Protein AF-A0A948F748-F1 (afdb_monomer_lite)

Foldseek 3Di:
DPPVVVVVCVLPPPDFQDQPPCLVVLVVVLVVLQVVLVVLVVCLVVCVVPPLSCVLRVPSSVVSNVLSVLSVVLSVVVVVVPRDPVSSVSVVVSVVVVVVSVVSVVCCVPPVRVVSVVVVVVVVVVVVVVVVVVVVVVVVD

Structure (mmCIF, N/CA/C/O backbone):
data_AF-A0A948F748-F1
#
_entry.id   AF-A0A948F748-F1
#
loop_
_atom_site.group_PDB
_atom_site.id
_atom_sit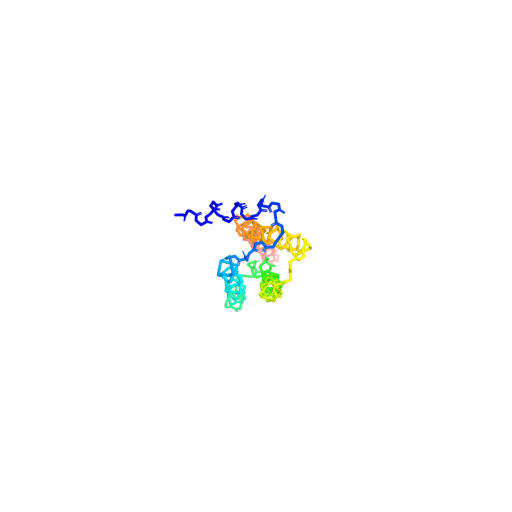e.type_symbol
_atom_site.label_atom_id
_atom_site.label_alt_id
_atom_site.label_comp_id
_atom_site.label_asym_id
_atom_site.label_entity_id
_atom_site.label_seq_id
_atom_site.pdbx_PDB_ins_code
_atom_site.Cartn_x
_atom_site.Cartn_y
_atom_site.Cartn_z
_atom_site.occupancy
_atom_site.B_iso_or_equiv
_atom_site.auth_seq_id
_atom_site.auth_comp_id
_atom_site.auth_asym_id
_atom_site.auth_atom_id
_atom_site.pdbx_PDB_model_num
ATOM 1 N N . MET A 1 1 ? 2.957 19.055 -23.727 1.00 53.97 1 MET A N 1
ATOM 2 C CA . MET A 1 1 ? 2.965 17.586 -23.902 1.00 53.97 1 MET A CA 1
ATOM 3 C C . MET A 1 1 ? 2.390 16.970 -22.637 1.00 53.97 1 MET A C 1
ATOM 5 O O . MET A 1 1 ? 3.011 17.095 -21.588 1.00 53.97 1 MET A O 1
ATOM 9 N N . ASP A 1 2 ? 1.195 16.387 -22.708 1.00 76.38 2 ASP A N 1
ATOM 10 C CA . ASP A 1 2 ? 0.532 15.778 -21.549 1.00 76.38 2 ASP A CA 1
ATOM 11 C C . ASP A 1 2 ? 1.238 14.490 -21.125 1.00 76.38 2 ASP A C 1
ATOM 13 O O . ASP A 1 2 ? 1.132 13.465 -21.796 1.00 76.38 2 ASP A O 1
ATOM 17 N N . ILE A 1 3 ? 1.918 14.526 -19.977 1.00 69.88 3 ILE A N 1
ATOM 18 C CA . ILE A 1 3 ? 2.645 13.385 -19.391 1.00 69.88 3 ILE A CA 1
ATOM 19 C C . ILE A 1 3 ? 1.744 12.140 -19.287 1.00 69.88 3 ILE A C 1
ATOM 21 O O . ILE A 1 3 ? 2.202 11.022 -19.524 1.00 69.88 3 ILE A O 1
ATOM 25 N N . LEU A 1 4 ? 0.454 12.338 -18.986 1.00 69.75 4 LEU A N 1
ATOM 26 C CA . LEU A 1 4 ? -0.547 11.272 -18.907 1.00 69.75 4 LEU A CA 1
ATOM 27 C C . LEU A 1 4 ? -0.821 10.622 -20.269 1.00 69.75 4 LEU A C 1
ATOM 29 O O . LEU A 1 4 ? -0.797 9.396 -20.367 1.00 69.75 4 LEU A O 1
ATOM 33 N N . ASN A 1 5 ? -1.023 11.417 -21.324 1.00 73.81 5 ASN A N 1
ATOM 34 C CA . ASN A 1 5 ? -1.268 10.889 -22.668 1.00 73.81 5 ASN A CA 1
ATOM 35 C C . ASN A 1 5 ? -0.040 10.148 -23.199 1.00 73.81 5 ASN A C 1
ATOM 37 O O . ASN A 1 5 ? -0.175 9.054 -23.743 1.00 73.81 5 ASN A O 1
ATOM 41 N N . THR A 1 6 ? 1.165 10.678 -22.980 1.00 70.00 6 THR A N 1
ATOM 42 C CA . THR A 1 6 ? 2.396 9.999 -23.404 1.00 70.00 6 THR A CA 1
ATOM 43 C C . THR A 1 6 ? 2.576 8.668 -22.665 1.00 70.00 6 THR A C 1
ATOM 45 O O . THR A 1 6 ? 2.914 7.665 -23.289 1.00 70.00 6 THR A O 1
ATOM 48 N N . PHE A 1 7 ? 2.294 8.620 -21.357 1.00 68.62 7 PHE A N 1
ATOM 49 C CA . PHE A 1 7 ? 2.383 7.394 -20.553 1.00 68.62 7 PHE A CA 1
ATOM 50 C C . PHE A 1 7 ? 1.397 6.311 -21.014 1.00 68.62 7 PHE A C 1
ATOM 52 O O . PHE A 1 7 ? 1.772 5.144 -21.152 1.00 68.62 7 PHE A O 1
ATOM 59 N N . VAL A 1 8 ? 0.153 6.696 -21.310 1.00 70.81 8 VAL A N 1
ATOM 60 C CA . VAL A 1 8 ? -0.863 5.788 -21.866 1.00 70.81 8 VAL A CA 1
ATOM 61 C C . VAL A 1 8 ? -0.442 5.291 -23.250 1.00 70.81 8 VAL A C 1
ATOM 63 O O . VAL A 1 8 ? -0.487 4.091 -23.513 1.00 70.81 8 VAL A O 1
ATOM 66 N N . LEU A 1 9 ? 0.055 6.177 -24.115 1.00 71.94 9 LEU A N 1
ATOM 67 C CA . LEU A 1 9 ? 0.563 5.789 -25.431 1.00 71.94 9 LEU A CA 1
ATOM 68 C C . LEU A 1 9 ? 1.747 4.822 -25.332 1.00 71.94 9 LEU A C 1
ATOM 70 O O . LEU A 1 9 ? 1.849 3.922 -26.157 1.00 71.94 9 LEU A O 1
ATOM 74 N N . TYR A 1 10 ? 2.616 4.957 -24.326 1.00 68.62 10 TYR A N 1
ATOM 75 C CA . TYR A 1 10 ? 3.705 4.007 -24.083 1.00 68.62 10 TYR A CA 1
ATOM 76 C C . TYR A 1 10 ? 3.203 2.635 -23.625 1.00 68.62 10 TYR A C 1
ATOM 78 O O . TYR A 1 10 ? 3.694 1.617 -24.116 1.00 68.62 10 TYR A O 1
ATOM 86 N N . LEU A 1 11 ? 2.223 2.606 -22.714 1.00 68.88 11 LEU A N 1
ATOM 87 C CA . LEU A 1 11 ? 1.575 1.378 -22.241 1.00 68.88 11 LEU A CA 1
ATOM 88 C C . LEU A 1 11 ? 0.960 0.590 -23.407 1.00 68.88 11 LEU A C 1
ATOM 90 O O . LEU A 1 11 ? 1.142 -0.617 -23.496 1.00 68.88 11 LEU A O 1
ATOM 94 N N . PHE A 1 12 ? 0.282 1.258 -24.338 1.00 73.62 12 PHE A N 1
ATOM 95 C CA . PHE A 1 12 ? -0.390 0.580 -25.451 1.00 73.62 12 PHE A CA 1
ATOM 96 C C . PHE A 1 12 ? 0.449 0.490 -26.733 1.00 73.62 12 PHE A C 1
ATOM 98 O O . PHE A 1 12 ? -0.048 0.017 -27.753 1.00 73.62 12 PHE A O 1
ATOM 105 N N . ASN A 1 13 ? 1.725 0.899 -26.707 1.00 70.31 13 ASN A N 1
ATOM 106 C CA . ASN A 1 13 ? 2.578 0.810 -27.888 1.00 70.31 13 ASN A CA 1
ATOM 107 C C . ASN A 1 13 ? 3.043 -0.640 -28.125 1.00 70.31 13 ASN A C 1
ATOM 109 O O . ASN A 1 13 ? 3.771 -1.195 -27.290 1.00 70.31 13 ASN A O 1
ATOM 113 N N . PRO A 1 14 ? 2.715 -1.254 -29.276 1.00 63.25 14 PRO A N 1
ATOM 114 C CA . PRO A 1 14 ? 3.125 -2.621 -29.567 1.00 63.25 14 PRO A CA 1
ATOM 115 C C . PRO A 1 14 ? 4.642 -2.756 -29.757 1.00 63.25 14 PRO A C 1
ATOM 117 O O . PRO A 1 14 ? 5.181 -3.813 -29.446 1.00 63.25 14 PRO A O 1
ATOM 120 N N . ILE A 1 15 ? 5.363 -1.701 -30.158 1.00 65.75 15 ILE A N 1
ATOM 121 C CA . ILE A 1 15 ? 6.778 -1.769 -30.569 1.00 65.75 15 ILE A CA 1
ATOM 122 C C . ILE A 1 15 ? 7.694 -2.023 -29.359 1.00 65.75 15 ILE A C 1
ATOM 124 O O . ILE A 1 15 ? 7.864 -1.111 -28.540 1.00 65.75 15 ILE A O 1
ATOM 128 N N . PRO A 1 16 ? 8.296 -3.219 -29.197 1.00 59.25 16 PRO A N 1
ATOM 129 C CA . PRO A 1 16 ? 9.267 -3.476 -28.138 1.00 59.25 16 PRO A CA 1
ATOM 130 C C . PRO A 1 16 ? 10.575 -2.729 -28.445 1.00 59.25 16 PRO A C 1
ATOM 132 O O . PRO A 1 16 ? 11.048 -2.740 -29.572 1.00 59.25 16 PRO A O 1
ATOM 135 N N . GLY A 1 17 ? 11.158 -2.059 -27.447 1.00 56.41 17 GLY A N 1
ATOM 136 C CA . GLY A 1 17 ? 12.484 -1.433 -27.580 1.00 56.41 17 GLY A CA 1
ATOM 137 C C . GLY A 1 17 ? 12.531 0.092 -27.495 1.00 56.41 17 GLY A C 1
ATOM 138 O O . GLY A 1 17 ? 13.625 0.643 -27.466 1.00 56.41 17 GLY A O 1
ATOM 139 N N . ARG A 1 18 ? 11.393 0.796 -27.364 1.00 64.38 18 ARG A N 1
ATOM 140 C CA . ARG A 1 18 ? 11.452 2.232 -27.040 1.00 64.38 18 ARG A CA 1
ATOM 141 C C . ARG A 1 18 ? 12.161 2.461 -25.694 1.00 64.38 18 ARG A C 1
ATOM 143 O O . ARG A 1 18 ? 11.856 1.728 -24.732 1.00 64.38 18 ARG A O 1
ATOM 150 N N . PRO A 1 19 ? 13.050 3.472 -25.610 1.00 65.25 19 PRO A N 1
ATOM 151 C CA . PRO A 1 19 ? 13.671 3.864 -24.353 1.00 65.25 19 PRO A CA 1
ATOM 152 C C . PRO A 1 19 ? 12.574 4.147 -23.324 1.00 65.25 19 PRO A C 1
ATOM 154 O O . PRO A 1 19 ? 11.511 4.686 -23.635 1.00 65.25 19 PRO A O 1
ATOM 157 N N . PHE A 1 20 ? 12.778 3.663 -22.104 1.00 68.75 20 PHE A N 1
ATOM 158 C CA . PHE A 1 20 ? 11.794 3.800 -21.038 1.00 68.75 20 PHE A CA 1
ATOM 159 C C . PHE A 1 20 ? 11.889 5.211 -20.451 1.00 68.75 20 PHE A C 1
ATOM 161 O O . PHE A 1 20 ? 12.569 5.427 -19.469 1.00 68.75 20 PHE A O 1
ATOM 168 N N . GLU A 1 21 ? 11.233 6.206 -21.035 1.00 72.81 21 GLU A N 1
ATOM 169 C CA . GLU A 1 21 ? 11.389 7.608 -20.595 1.00 72.81 21 GLU A CA 1
ATOM 170 C C . GLU A 1 21 ? 10.755 7.913 -19.218 1.00 72.81 21 GLU A C 1
ATOM 172 O O . GLU A 1 21 ? 10.948 8.984 -18.649 1.00 72.81 21 GLU A O 1
ATOM 177 N N . TYR A 1 22 ? 10.040 6.952 -18.623 1.00 75.69 22 TYR A N 1
ATOM 178 C CA . TYR A 1 22 ? 9.277 7.126 -17.380 1.00 75.69 22 TYR A CA 1
ATOM 179 C C . TYR A 1 22 ? 10.026 6.697 -16.112 1.00 75.69 22 TYR A C 1
ATOM 181 O O . TYR A 1 22 ? 9.390 6.491 -15.074 1.00 75.69 22 TYR A O 1
ATOM 189 N N . TYR A 1 23 ? 11.358 6.566 -16.160 1.00 79.94 23 TYR A N 1
ATOM 190 C CA . TYR A 1 23 ? 12.180 6.200 -14.995 1.00 79.94 23 TYR A CA 1
ATOM 191 C C . TYR A 1 23 ? 11.871 7.073 -13.775 1.00 79.94 23 TYR A C 1
ATOM 193 O O . TYR A 1 23 ? 11.644 6.551 -12.684 1.00 79.94 23 TYR A O 1
ATOM 201 N N . TYR A 1 24 ? 11.787 8.392 -13.970 1.00 82.88 24 TYR A N 1
ATOM 202 C CA . TYR A 1 24 ? 11.500 9.340 -12.894 1.00 82.88 24 TYR A CA 1
ATOM 203 C C . TYR A 1 24 ? 10.103 9.148 -12.300 1.00 82.88 24 TYR A C 1
ATOM 205 O O . TYR A 1 24 ? 9.954 9.150 -11.082 1.00 82.88 24 TYR A O 1
ATOM 213 N N . LEU A 1 25 ? 9.086 8.920 -13.138 1.00 84.25 25 LEU A N 1
ATOM 214 C CA . LEU A 1 25 ? 7.709 8.713 -12.684 1.00 84.25 25 LEU A CA 1
ATOM 215 C C . LEU A 1 25 ? 7.606 7.448 -11.827 1.00 84.25 25 LEU A C 1
ATOM 217 O O . LEU A 1 25 ? 7.061 7.486 -10.724 1.00 84.25 25 LEU A O 1
ATOM 221 N N . VAL A 1 26 ? 8.176 6.335 -12.2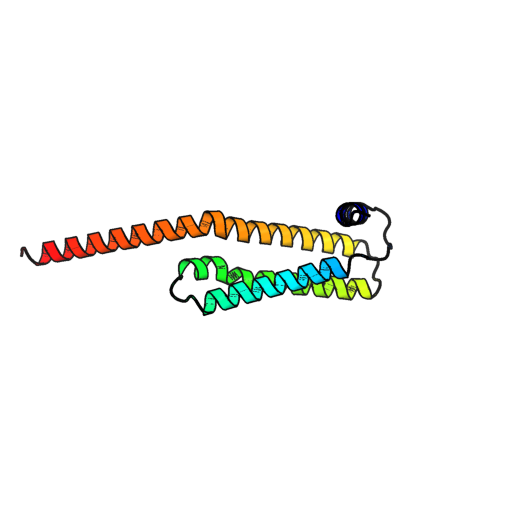92 1.00 85.88 26 VAL A N 1
ATOM 222 C CA . VAL A 1 26 ? 8.180 5.088 -11.516 1.00 85.88 26 VAL A CA 1
ATOM 223 C C . VAL A 1 26 ? 9.043 5.223 -10.257 1.00 85.88 26 VAL A C 1
ATOM 225 O O . VAL A 1 26 ? 8.652 4.724 -9.203 1.00 85.88 26 VAL A O 1
ATOM 228 N N . GLY A 1 27 ? 10.156 5.959 -10.317 1.00 88.06 27 GLY A N 1
ATOM 229 C CA . GLY A 1 27 ? 10.975 6.286 -9.147 1.00 88.06 27 GLY A CA 1
ATOM 230 C C . GLY A 1 27 ? 10.197 7.060 -8.076 1.00 88.06 27 GLY A C 1
ATOM 231 O O . GLY A 1 27 ? 10.254 6.708 -6.897 1.00 88.06 27 GLY A O 1
ATOM 232 N N . ILE A 1 28 ? 9.392 8.049 -8.479 1.00 90.69 28 ILE A N 1
ATOM 233 C CA . ILE A 1 28 ? 8.492 8.781 -7.573 1.00 90.69 28 ILE A CA 1
ATOM 234 C C . ILE A 1 28 ? 7.476 7.826 -6.933 1.00 90.69 28 ILE A C 1
ATOM 236 O O . ILE A 1 28 ? 7.258 7.892 -5.723 1.00 90.69 28 ILE A O 1
ATOM 240 N N . ILE A 1 29 ? 6.893 6.899 -7.702 1.00 90.50 29 ILE A N 1
ATOM 241 C CA . ILE A 1 29 ? 5.960 5.893 -7.164 1.00 90.50 29 ILE A CA 1
ATOM 242 C C . ILE A 1 29 ? 6.651 5.009 -6.115 1.00 90.50 29 ILE A C 1
ATOM 244 O O . ILE A 1 29 ? 6.077 4.770 -5.052 1.00 90.50 29 ILE A O 1
ATOM 248 N N . VAL A 1 30 ? 7.885 4.559 -6.364 1.00 92.88 30 VAL A N 1
ATOM 249 C CA . VAL A 1 30 ? 8.668 3.779 -5.387 1.00 92.88 30 VAL A CA 1
ATOM 250 C C . VAL A 1 30 ? 8.853 4.563 -4.088 1.00 92.88 30 VAL A C 1
ATOM 252 O O . VAL A 1 30 ? 8.568 4.035 -3.009 1.00 92.88 30 VAL A O 1
ATOM 255 N N . LEU A 1 31 ? 9.270 5.830 -4.176 1.00 93.75 31 LEU A N 1
ATOM 256 C CA . LEU A 1 31 ? 9.449 6.692 -3.005 1.00 93.75 31 LEU A CA 1
ATOM 257 C C . LEU A 1 31 ? 8.137 6.907 -2.242 1.00 93.75 31 LEU A C 1
ATOM 259 O O . LEU A 1 31 ? 8.126 6.827 -1.012 1.00 93.75 31 LEU A O 1
ATOM 263 N N . LEU A 1 32 ? 7.023 7.108 -2.951 1.00 93.56 32 LEU A N 1
ATOM 264 C CA . LEU A 1 32 ? 5.697 7.231 -2.343 1.00 93.56 32 LEU A CA 1
ATOM 265 C C . LEU A 1 32 ? 5.289 5.953 -1.600 1.00 93.56 32 LEU A C 1
ATOM 267 O O . LEU A 1 32 ? 4.828 6.035 -0.461 1.00 93.56 32 LEU A O 1
ATOM 271 N N . LEU A 1 33 ? 5.491 4.772 -2.193 1.00 93.31 33 LEU A N 1
ATOM 272 C CA . LEU A 1 33 ? 5.181 3.491 -1.545 1.00 93.31 33 LEU A CA 1
ATOM 273 C C . LEU A 1 33 ? 6.029 3.268 -0.285 1.00 93.31 33 LEU A C 1
ATOM 275 O O . LEU A 1 33 ? 5.498 2.844 0.748 1.00 93.31 33 LEU A O 1
ATOM 279 N N . LEU A 1 34 ? 7.327 3.588 -0.341 1.00 93.75 34 LEU A N 1
ATOM 280 C CA . LEU A 1 34 ? 8.219 3.519 0.820 1.00 93.75 34 LEU A CA 1
ATOM 281 C C . LEU A 1 34 ? 7.783 4.490 1.920 1.00 93.75 34 LEU A C 1
ATOM 283 O O . LEU A 1 34 ? 7.636 4.073 3.073 1.00 93.75 34 LEU A O 1
ATOM 287 N N . GLY A 1 35 ? 7.521 5.751 1.564 1.00 94.19 35 GLY A N 1
ATOM 288 C CA . GLY A 1 35 ? 7.062 6.786 2.489 1.00 94.19 35 GLY A CA 1
ATOM 289 C C . GLY A 1 35 ? 5.751 6.408 3.175 1.00 94.19 35 GLY A C 1
ATOM 290 O O . GLY A 1 35 ? 5.646 6.489 4.400 1.00 94.19 35 GLY A O 1
ATOM 291 N N . LEU A 1 36 ? 4.781 5.889 2.418 1.00 93.12 36 LEU A N 1
ATOM 292 C CA . LEU A 1 36 ? 3.497 5.432 2.954 1.00 93.12 36 LEU A CA 1
ATOM 293 C C . LEU A 1 36 ? 3.668 4.209 3.873 1.00 93.12 36 LEU A C 1
ATOM 295 O O . LEU A 1 36 ? 3.044 4.130 4.935 1.00 93.12 36 LEU A O 1
ATOM 299 N N . GLY A 1 37 ? 4.565 3.283 3.522 1.00 92.50 37 GLY A N 1
ATOM 300 C CA . GLY A 1 37 ? 4.921 2.140 4.366 1.00 92.50 37 GLY A CA 1
ATOM 301 C C . GLY A 1 37 ? 5.556 2.560 5.697 1.00 92.50 37 GLY A C 1
ATOM 302 O O . GLY A 1 37 ? 5.165 2.053 6.756 1.00 92.50 37 GLY A O 1
ATOM 303 N N . ILE A 1 38 ? 6.487 3.520 5.661 1.00 94.25 38 ILE A N 1
ATOM 304 C CA . ILE A 1 38 ? 7.117 4.106 6.854 1.00 94.25 38 ILE A CA 1
ATOM 305 C C . ILE A 1 38 ? 6.068 4.827 7.700 1.00 94.25 38 ILE A C 1
ATOM 307 O O . ILE A 1 38 ? 5.979 4.563 8.899 1.00 94.25 38 ILE A O 1
ATOM 311 N N . PHE A 1 39 ? 5.232 5.666 7.088 1.00 93.69 39 PHE A N 1
ATOM 312 C CA . PHE A 1 39 ? 4.171 6.399 7.775 1.00 93.69 39 PHE A CA 1
ATOM 313 C C . PHE A 1 39 ? 3.232 5.455 8.535 1.00 93.69 39 PHE A C 1
ATOM 315 O O . PHE A 1 39 ? 3.048 5.614 9.743 1.00 93.69 39 PHE A O 1
ATOM 322 N N . ILE A 1 40 ? 2.709 4.413 7.876 1.00 90.38 40 ILE A N 1
ATOM 323 C CA . ILE A 1 40 ? 1.828 3.427 8.523 1.00 90.38 40 ILE A CA 1
ATOM 324 C C . ILE A 1 40 ? 2.563 2.705 9.662 1.00 90.38 40 ILE A C 1
ATOM 326 O O . ILE A 1 40 ? 1.985 2.476 10.728 1.00 90.38 40 ILE A O 1
ATOM 330 N N . ARG A 1 41 ? 3.840 2.346 9.476 1.00 92.00 41 ARG A N 1
ATOM 331 C CA . ARG A 1 41 ? 4.643 1.674 10.510 1.00 92.00 41 ARG A CA 1
ATOM 332 C C . ARG A 1 41 ? 4.873 2.570 11.731 1.00 92.00 41 ARG A C 1
ATOM 334 O O . ARG A 1 41 ? 4.699 2.104 12.858 1.00 92.00 41 ARG A O 1
ATOM 341 N N . VAL A 1 42 ? 5.230 3.835 11.519 1.00 92.50 42 VAL A N 1
ATOM 342 C CA . VAL A 1 42 ? 5.451 4.824 12.584 1.00 92.50 42 VAL A CA 1
ATOM 343 C C . VAL A 1 42 ? 4.143 5.129 13.309 1.00 92.50 42 VAL A C 1
ATOM 345 O O . VAL A 1 42 ? 4.109 5.074 14.539 1.00 92.50 42 VAL A O 1
ATOM 348 N N . TYR A 1 43 ? 3.051 5.350 12.576 1.00 90.00 43 TYR A N 1
ATOM 349 C CA . TYR A 1 43 ? 1.732 5.597 13.158 1.00 90.00 43 TYR A CA 1
ATOM 350 C C . TYR A 1 43 ? 1.269 4.420 14.030 1.00 90.00 43 TYR A C 1
ATOM 352 O O . TYR A 1 43 ? 0.869 4.618 15.177 1.00 90.00 43 TYR A O 1
ATOM 360 N N . ASN A 1 44 ? 1.422 3.183 13.541 1.00 87.94 44 ASN A N 1
ATOM 361 C CA . ASN A 1 44 ? 1.118 1.965 14.302 1.00 87.94 44 ASN A CA 1
ATOM 362 C C . ASN A 1 44 ? 1.969 1.807 15.572 1.00 87.94 44 ASN A C 1
ATOM 364 O O . ASN A 1 44 ? 1.523 1.176 16.534 1.00 87.94 44 ASN A O 1
ATOM 368 N N . ARG A 1 45 ? 3.204 2.329 15.575 1.00 86.31 45 ARG A N 1
ATOM 369 C CA . ARG A 1 45 ? 4.106 2.284 16.735 1.00 86.31 45 ARG A CA 1
ATOM 370 C C . ARG A 1 45 ? 3.771 3.372 17.758 1.00 86.31 45 ARG A C 1
ATOM 372 O O . ARG A 1 45 ? 3.841 3.095 18.955 1.00 86.31 45 ARG A O 1
ATOM 379 N N . LYS A 1 46 ? 3.413 4.575 17.294 1.00 86.69 46 LYS A N 1
ATOM 380 C CA . LYS A 1 46 ? 3.111 5.746 18.133 1.00 86.69 46 LYS A CA 1
ATOM 381 C C . LYS A 1 46 ? 1.731 5.638 18.791 1.00 86.69 46 LYS A C 1
ATOM 383 O O . LYS A 1 46 ? 1.611 5.863 19.990 1.00 86.69 46 LYS A O 1
ATOM 388 N N . ASN A 1 47 ? 0.712 5.200 18.053 1.00 82.94 47 ASN A N 1
ATOM 389 C CA . ASN A 1 47 ? -0.669 5.141 18.538 1.00 82.94 47 ASN A CA 1
ATOM 390 C C . ASN A 1 47 ? -1.028 3.745 19.062 1.00 82.94 47 ASN A C 1
ATOM 392 O O . ASN A 1 47 ? -1.760 2.984 18.428 1.00 82.94 47 ASN A O 1
ATOM 396 N N . LYS A 1 48 ? -0.506 3.394 20.244 1.00 74.12 48 LYS A N 1
ATOM 397 C CA . LYS A 1 48 ? -0.785 2.094 20.889 1.00 74.12 48 LYS A CA 1
ATOM 398 C C . LYS A 1 48 ? -2.244 1.933 21.335 1.00 74.12 48 LYS A C 1
ATOM 400 O O . LYS A 1 48 ? -2.699 0.799 21.496 1.00 74.12 48 LYS A O 1
ATOM 405 N N . GLU A 1 49 ? -2.952 3.040 21.536 1.00 73.94 49 GLU A N 1
ATOM 406 C CA . GLU A 1 49 ? -4.348 3.051 21.982 1.00 73.94 49 GLU A CA 1
ATOM 407 C C . GLU A 1 49 ? -5.317 2.622 20.878 1.00 73.94 49 GLU A C 1
ATOM 409 O O . GLU A 1 49 ? -6.296 1.924 21.151 1.00 73.94 49 GLU A O 1
ATOM 414 N N . ASP A 1 50 ? -5.001 2.922 19.614 1.00 82.69 50 ASP A N 1
ATOM 415 C CA . ASP A 1 50 ? -5.827 2.519 18.478 1.00 82.69 50 ASP A CA 1
ATOM 416 C C . ASP A 1 50 ? -5.506 1.084 18.029 1.00 82.69 50 ASP A C 1
ATOM 418 O O . ASP A 1 50 ? -4.935 0.801 16.967 1.00 82.69 50 ASP A O 1
ATOM 422 N N . ARG A 1 51 ? -5.882 0.133 18.890 1.00 82.38 51 ARG A N 1
ATOM 423 C CA . ARG A 1 51 ? -5.714 -1.308 18.640 1.00 82.38 51 ARG A CA 1
ATOM 424 C C . ARG A 1 51 ? -6.403 -1.756 17.347 1.00 82.38 51 ARG A C 1
ATOM 426 O O . ARG A 1 51 ? -5.941 -2.711 16.718 1.00 82.38 51 ARG A O 1
ATOM 433 N N . ILE A 1 52 ? -7.488 -1.085 16.956 1.00 85.62 52 ILE A N 1
ATOM 434 C CA . ILE A 1 52 ? -8.288 -1.412 15.771 1.00 85.62 52 ILE A CA 1
ATOM 435 C C . ILE A 1 52 ? -7.523 -1.026 14.512 1.00 85.62 52 ILE A C 1
ATOM 437 O O . ILE A 1 52 ? -7.338 -1.876 13.633 1.00 85.62 52 ILE A O 1
ATOM 441 N N . PHE A 1 53 ? -7.007 0.206 14.461 1.00 86.50 53 PHE A N 1
ATOM 442 C CA . PHE A 1 53 ? -6.149 0.654 13.368 1.00 86.50 53 PHE A CA 1
ATOM 443 C C . PHE A 1 53 ? -4.946 -0.277 13.219 1.00 86.50 53 PHE A C 1
ATOM 445 O O . PHE A 1 53 ? -4.712 -0.835 12.147 1.00 86.50 53 PHE A O 1
ATOM 452 N N . ARG A 1 54 ? -4.246 -0.575 14.320 1.00 87.88 54 ARG A N 1
ATOM 453 C CA . ARG A 1 54 ? -3.080 -1.467 14.275 1.00 87.88 54 ARG A CA 1
ATOM 454 C C . ARG A 1 54 ? -3.425 -2.854 13.737 1.00 87.88 54 ARG A C 1
ATOM 456 O O . ARG A 1 54 ? -2.665 -3.416 12.950 1.00 87.88 54 ARG A O 1
ATOM 463 N N . LYS A 1 55 ? -4.563 -3.429 14.135 1.00 87.50 55 LYS A N 1
ATOM 464 C CA . LYS A 1 55 ? -4.992 -4.758 13.668 1.00 87.50 55 LYS A CA 1
ATOM 465 C C . LYS A 1 55 ? -5.274 -4.769 12.164 1.00 87.50 55 LYS A C 1
ATOM 467 O O . LYS A 1 55 ? -4.873 -5.723 11.497 1.00 87.50 55 LYS A O 1
ATOM 472 N N . LEU A 1 56 ? -5.926 -3.728 11.647 1.00 88.38 56 LEU A N 1
ATOM 473 C CA . LEU A 1 56 ? -6.272 -3.604 10.229 1.00 88.38 56 LEU A CA 1
ATOM 474 C C . LEU A 1 56 ? -5.047 -3.285 9.365 1.00 88.38 56 LEU A C 1
ATOM 476 O O . LEU A 1 56 ? -4.872 -3.892 8.306 1.00 88.38 56 LEU A O 1
ATOM 480 N N . PHE A 1 57 ? -4.173 -2.390 9.837 1.00 91.75 57 PHE A N 1
ATOM 481 C CA . PHE A 1 57 ? -3.113 -1.812 9.017 1.00 91.75 57 PHE A CA 1
ATOM 482 C C . PHE A 1 57 ? -1.718 -2.424 9.206 1.00 91.75 57 PHE A C 1
ATOM 484 O O . PHE A 1 57 ? -0.834 -2.149 8.395 1.00 91.75 57 PHE A O 1
ATOM 491 N N . LYS A 1 58 ? -1.492 -3.306 10.194 1.00 89.75 58 LYS A N 1
ATOM 492 C CA . LYS A 1 58 ? -0.163 -3.920 10.445 1.00 89.75 58 LYS A CA 1
ATOM 493 C C . LYS A 1 58 ? 0.452 -4.650 9.246 1.00 89.75 58 LYS A C 1
ATOM 495 O O . LYS A 1 58 ? 1.667 -4.786 9.182 1.00 89.75 58 LYS A O 1
ATOM 500 N N . LYS A 1 59 ? -0.379 -5.148 8.325 1.00 90.06 59 LYS A N 1
ATOM 501 C CA . LYS A 1 59 ? 0.052 -5.934 7.158 1.00 90.06 59 LYS A CA 1
ATOM 502 C C . LYS A 1 59 ? 0.525 -5.070 5.984 1.00 90.06 59 LYS A C 1
ATOM 504 O O . LYS A 1 59 ? 1.266 -5.563 5.143 1.00 90.06 59 LYS A O 1
ATOM 509 N N . TYR A 1 60 ? 0.101 -3.806 5.906 1.00 91.62 60 TYR A N 1
ATOM 510 C CA . TYR A 1 60 ? 0.382 -2.963 4.740 1.00 91.62 60 TYR A CA 1
ATOM 511 C C . TYR A 1 60 ? 1.839 -2.521 4.609 1.00 91.62 60 TYR A C 1
ATOM 513 O O . TYR A 1 60 ? 2.315 -2.560 3.481 1.00 91.62 60 TYR A O 1
ATOM 521 N N . PRO A 1 61 ? 2.588 -2.185 5.682 1.00 92.44 61 PRO A N 1
ATOM 522 C CA . PRO A 1 61 ? 3.988 -1.789 5.544 1.00 92.44 61 PRO A CA 1
ATOM 523 C C . PRO A 1 61 ? 4.835 -2.830 4.813 1.00 92.44 61 PRO A C 1
ATOM 525 O O . PRO A 1 61 ? 5.544 -2.489 3.877 1.00 92.44 61 PRO A O 1
ATOM 528 N N . SER A 1 62 ? 4.704 -4.109 5.185 1.00 92.25 62 SER A N 1
ATOM 529 C CA . SER A 1 62 ? 5.431 -5.193 4.518 1.00 92.25 62 SER A CA 1
ATOM 530 C C . SER A 1 62 ? 5.035 -5.311 3.047 1.00 92.25 62 SER A C 1
ATOM 532 O O . SER A 1 62 ? 5.918 -5.360 2.202 1.00 92.25 62 SER A O 1
ATOM 534 N N . LYS A 1 63 ? 3.735 -5.272 2.723 1.00 92.88 63 LYS A N 1
ATOM 535 C CA . LYS A 1 63 ? 3.273 -5.352 1.329 1.00 92.88 63 LYS A CA 1
ATOM 536 C C . LYS A 1 63 ? 3.733 -4.160 0.479 1.00 92.88 63 LYS A C 1
ATOM 538 O O . LYS A 1 63 ? 4.130 -4.351 -0.664 1.00 92.88 63 LYS A O 1
ATOM 543 N N . LEU A 1 64 ? 3.694 -2.947 1.036 1.00 93.06 64 LEU A N 1
ATOM 544 C CA . LEU A 1 64 ? 4.161 -1.724 0.376 1.00 93.06 64 LEU A CA 1
ATOM 545 C C . LEU A 1 64 ? 5.663 -1.782 0.100 1.00 93.06 64 LEU A C 1
ATOM 547 O O . LEU A 1 64 ? 6.092 -1.426 -0.991 1.00 93.06 64 LEU A O 1
ATOM 551 N N . TRP A 1 65 ? 6.451 -2.283 1.052 1.00 93.12 65 TRP A N 1
ATOM 552 C CA . TRP A 1 65 ? 7.885 -2.485 0.860 1.00 93.12 65 TRP A CA 1
ATOM 553 C C . TRP A 1 65 ? 8.187 -3.556 -0.183 1.00 93.12 65 TRP A C 1
ATOM 555 O O . TRP A 1 65 ? 9.028 -3.319 -1.042 1.00 93.12 65 TRP A O 1
ATOM 565 N N . THR A 1 66 ? 7.480 -4.690 -0.172 1.00 93.00 66 THR A N 1
ATOM 566 C CA . THR A 1 66 ? 7.636 -5.719 -1.212 1.00 93.00 66 THR A CA 1
ATOM 567 C C . THR A 1 66 ? 7.366 -5.143 -2.603 1.00 93.00 66 THR A C 1
ATOM 569 O O . THR A 1 66 ? 8.144 -5.393 -3.517 1.00 93.00 66 THR A O 1
ATOM 572 N N . MET A 1 67 ? 6.322 -4.321 -2.760 1.00 91.88 67 MET A N 1
ATOM 573 C CA . MET A 1 67 ? 6.021 -3.684 -4.048 1.00 91.88 67 MET A CA 1
ATOM 574 C C . MET A 1 67 ? 7.034 -2.610 -4.437 1.00 91.88 67 MET A C 1
ATOM 576 O O . MET A 1 67 ? 7.437 -2.550 -5.595 1.00 91.88 67 MET A O 1
ATOM 580 N N . ALA A 1 68 ? 7.496 -1.801 -3.483 1.00 92.44 68 ALA A N 1
ATOM 581 C CA . ALA A 1 68 ? 8.546 -0.820 -3.733 1.00 92.44 68 ALA A CA 1
ATOM 582 C C . ALA A 1 68 ? 9.854 -1.488 -4.188 1.00 92.44 68 ALA A C 1
ATOM 584 O O . ALA A 1 68 ? 10.468 -1.034 -5.149 1.00 92.44 68 ALA A O 1
ATOM 585 N N . ILE A 1 69 ? 10.249 -2.592 -3.545 1.00 93.31 69 ILE A N 1
ATOM 586 C CA . ILE A 1 69 ? 11.434 -3.374 -3.924 1.00 93.31 69 ILE A CA 1
ATOM 587 C C . ILE A 1 69 ? 11.240 -4.002 -5.308 1.00 93.31 69 ILE A C 1
ATOM 589 O O . ILE A 1 69 ? 12.135 -3.903 -6.141 1.00 93.31 69 ILE A O 1
ATOM 593 N N . ALA A 1 70 ? 10.075 -4.592 -5.591 1.00 91.81 70 ALA A N 1
ATOM 594 C CA . ALA A 1 70 ? 9.782 -5.162 -6.907 1.00 91.81 70 ALA A CA 1
ATOM 595 C C . ALA A 1 70 ? 9.864 -4.107 -8.027 1.00 91.81 70 ALA A C 1
ATOM 597 O O . ALA A 1 70 ? 10.478 -4.356 -9.064 1.00 91.81 70 ALA A O 1
ATOM 598 N N . LEU A 1 71 ? 9.313 -2.908 -7.802 1.00 90.56 71 LEU A N 1
ATOM 599 C CA . LEU A 1 71 ? 9.422 -1.781 -8.733 1.00 90.56 71 LEU A CA 1
ATOM 600 C C . LEU A 1 71 ? 10.856 -1.257 -8.871 1.00 90.56 71 LEU A C 1
ATOM 602 O O . LEU A 1 71 ? 11.267 -0.902 -9.974 1.00 90.56 71 LEU A O 1
ATOM 606 N N . ALA A 1 72 ? 11.629 -1.221 -7.785 1.00 90.44 72 ALA A N 1
ATOM 607 C CA . ALA A 1 72 ? 13.032 -0.817 -7.828 1.00 90.44 72 ALA A CA 1
ATOM 608 C C . ALA A 1 72 ? 13.885 -1.816 -8.628 1.00 90.44 72 ALA A C 1
ATOM 610 O O . ALA A 1 72 ? 14.681 -1.406 -9.471 1.00 90.44 72 ALA A O 1
ATOM 611 N N . ILE A 1 73 ? 13.672 -3.121 -8.432 1.00 89.69 73 ILE A N 1
ATOM 612 C CA . ILE A 1 73 ? 14.323 -4.174 -9.226 1.00 89.69 73 ILE A CA 1
ATOM 613 C C . ILE A 1 73 ? 13.926 -4.045 -10.698 1.00 89.69 73 ILE A C 1
ATOM 615 O O . ILE A 1 73 ? 14.790 -4.112 -11.569 1.00 89.69 73 ILE A O 1
ATOM 619 N N . TYR A 1 74 ? 12.642 -3.804 -10.982 1.00 86.88 74 TYR A N 1
ATOM 620 C CA . TYR A 1 74 ? 12.167 -3.556 -12.342 1.00 86.88 74 TYR A CA 1
ATOM 621 C C . TYR A 1 74 ? 12.877 -2.354 -12.988 1.00 86.88 74 TYR A C 1
ATOM 623 O O . TYR A 1 74 ? 13.353 -2.458 -14.119 1.00 86.88 74 TYR A O 1
ATOM 631 N N . LEU A 1 75 ? 13.006 -1.237 -12.264 1.00 86.44 75 LEU A N 1
ATOM 632 C CA . LEU A 1 75 ? 13.723 -0.045 -12.724 1.00 86.44 75 LEU A CA 1
ATOM 633 C C . LEU A 1 75 ? 15.194 -0.338 -13.045 1.00 86.44 75 LEU A C 1
ATOM 635 O O . LEU A 1 75 ? 15.665 0.039 -14.117 1.00 86.44 75 LEU A O 1
ATOM 639 N N . LEU A 1 76 ? 15.899 -1.041 -12.155 1.00 84.94 76 LEU A N 1
ATOM 640 C CA . LEU A 1 76 ? 17.304 -1.415 -12.352 1.00 84.94 76 LEU A CA 1
ATOM 641 C C . LEU A 1 76 ? 17.481 -2.364 -13.543 1.00 84.94 76 LEU A C 1
ATOM 643 O O . LEU A 1 76 ? 18.372 -2.176 -14.369 1.00 84.94 76 LEU A O 1
ATOM 647 N N . ALA A 1 77 ? 16.607 -3.362 -13.674 1.00 82.94 77 ALA A N 1
ATOM 648 C CA . ALA A 1 77 ? 16.654 -4.295 -14.792 1.00 82.94 77 ALA A CA 1
ATOM 649 C C . ALA A 1 77 ? 16.343 -3.604 -16.130 1.00 82.94 77 ALA A C 1
ATOM 651 O O . ALA A 1 77 ? 16.891 -3.977 -17.168 1.00 82.94 77 ALA A O 1
ATOM 652 N N . ARG A 1 78 ? 15.493 -2.569 -16.114 1.00 77.38 78 ARG A N 1
ATOM 653 C CA . ARG A 1 78 ? 15.184 -1.770 -17.302 1.00 77.38 78 ARG A CA 1
ATOM 654 C C . ARG A 1 78 ? 16.317 -0.818 -17.683 1.00 77.38 78 ARG A C 1
ATOM 656 O O . ARG A 1 78 ? 16.565 -0.662 -18.876 1.00 77.38 78 ARG A O 1
ATOM 663 N N . TYR A 1 79 ? 17.015 -0.249 -16.697 1.00 72.88 79 TYR A N 1
ATOM 664 C CA . TYR A 1 79 ? 18.192 0.601 -16.912 1.00 72.88 79 TYR A CA 1
ATOM 665 C C . TYR A 1 79 ? 19.292 -0.127 -17.697 1.00 72.88 79 TYR A C 1
ATOM 667 O O . TYR A 1 79 ? 19.911 0.459 -18.578 1.00 72.88 79 TYR A O 1
ATOM 675 N N . ASN A 1 80 ? 19.451 -1.433 -17.471 1.00 73.00 80 ASN A N 1
ATOM 676 C CA . ASN A 1 80 ? 20.384 -2.284 -18.216 1.00 73.00 80 ASN A CA 1
ATOM 677 C C . ASN A 1 80 ? 19.889 -2.689 -19.622 1.00 73.00 80 ASN A C 1
ATOM 679 O O . ASN A 1 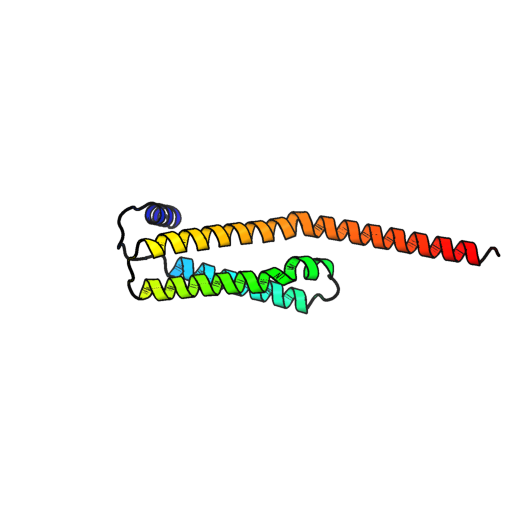80 ? 20.384 -3.663 -20.179 1.00 73.00 80 ASN A O 1
ATOM 683 N N . TYR A 1 81 ? 18.902 -1.978 -20.190 1.00 67.56 81 TYR A N 1
ATOM 684 C CA . TYR A 1 81 ? 18.348 -2.211 -21.529 1.00 67.56 81 TYR A CA 1
ATOM 685 C C . TYR A 1 81 ? 18.051 -3.683 -21.808 1.00 67.56 81 TYR A C 1
ATOM 687 O O . TYR A 1 81 ? 18.535 -4.257 -22.775 1.00 67.56 81 TYR A O 1
ATOM 695 N N . ILE A 1 82 ? 17.225 -4.300 -20.968 1.00 65.25 82 ILE A N 1
ATOM 696 C CA . ILE A 1 82 ? 16.704 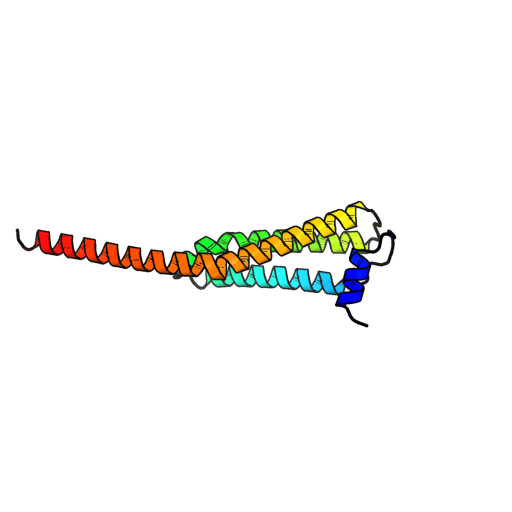-5.644 -21.215 1.00 65.25 82 ILE A CA 1
ATOM 697 C C . ILE A 1 82 ? 15.333 -5.502 -21.922 1.00 65.25 82 ILE A C 1
ATOM 699 O O . ILE A 1 82 ? 14.307 -5.329 -21.247 1.00 65.25 82 ILE A O 1
ATOM 703 N N . PRO A 1 83 ? 15.249 -5.497 -23.274 1.00 62.88 83 PRO A N 1
ATOM 704 C CA . PRO A 1 83 ? 14.015 -5.244 -24.019 1.00 62.88 83 PRO A CA 1
ATOM 705 C C . PRO A 1 83 ? 13.178 -6.516 -24.218 1.00 62.88 83 PRO A C 1
ATOM 707 O O . PRO A 1 83 ? 12.707 -6.784 -25.318 1.00 62.88 83 PRO A O 1
ATOM 710 N N . PHE A 1 84 ? 12.946 -7.307 -23.171 1.00 69.56 84 PHE A N 1
ATOM 711 C CA . PHE A 1 84 ? 12.064 -8.468 -23.301 1.00 69.56 84 PHE A CA 1
ATOM 712 C C . PHE A 1 84 ? 10.590 -8.076 -23.156 1.00 69.56 84 PHE A C 1
ATOM 714 O O . PHE A 1 84 ? 10.224 -7.252 -22.315 1.00 69.56 84 PHE A O 1
ATOM 721 N N . PHE A 1 85 ? 9.720 -8.719 -23.941 1.00 70.12 85 PHE A N 1
ATOM 722 C CA . PHE A 1 85 ? 8.261 -8.653 -23.784 1.00 70.12 85 PHE A CA 1
ATOM 723 C C . PHE A 1 85 ? 7.822 -8.992 -22.346 1.00 70.12 85 PHE A C 1
ATOM 725 O O . PHE A 1 85 ? 6.910 -8.366 -21.803 1.00 70.12 85 PHE A O 1
ATOM 732 N N . SER A 1 86 ? 8.548 -9.902 -21.687 1.00 78.25 86 SER A N 1
ATOM 733 C CA . SER A 1 86 ? 8.347 -10.277 -20.283 1.00 78.25 86 SER A CA 1
ATOM 734 C C . SER A 1 86 ? 8.447 -9.097 -19.309 1.00 78.25 86 SER A C 1
ATOM 736 O O . SER A 1 86 ? 7.727 -9.086 -18.314 1.00 78.25 86 SER A O 1
ATOM 738 N N . MET A 1 87 ? 9.246 -8.064 -19.606 1.00 78.00 87 MET A N 1
ATOM 739 C CA . MET A 1 87 ? 9.338 -6.865 -18.762 1.00 78.00 87 MET A CA 1
ATOM 740 C C . MET A 1 87 ? 8.042 -6.050 -18.777 1.00 78.00 87 MET A C 1
ATOM 742 O O . MET A 1 87 ? 7.616 -5.558 -17.736 1.00 78.00 87 MET A O 1
ATOM 746 N N . ARG A 1 88 ? 7.365 -5.939 -19.927 1.00 79.31 88 ARG A N 1
ATOM 747 C CA . ARG A 1 88 ? 6.061 -5.253 -20.003 1.00 79.31 88 ARG A CA 1
ATOM 748 C C . ARG A 1 88 ? 4.996 -6.000 -19.215 1.00 79.31 88 ARG A C 1
ATOM 750 O O . ARG A 1 88 ? 4.233 -5.389 -18.475 1.00 79.31 88 ARG A O 1
ATOM 757 N N . LEU A 1 89 ? 4.981 -7.324 -19.346 1.00 83.38 89 LEU A N 1
ATOM 758 C CA . LEU A 1 89 ? 4.033 -8.181 -18.642 1.00 83.38 89 LEU A CA 1
ATOM 759 C C . LEU A 1 89 ? 4.255 -8.105 -17.123 1.00 83.38 89 LEU A C 1
ATOM 761 O O . LEU A 1 89 ? 3.302 -7.918 -16.367 1.00 83.38 89 LEU A O 1
ATOM 765 N N . LEU A 1 90 ? 5.519 -8.132 -16.686 1.00 85.94 90 LEU A N 1
ATOM 766 C CA . LEU A 1 90 ? 5.900 -7.902 -15.294 1.00 85.94 90 LEU A CA 1
ATOM 767 C C . LEU A 1 90 ? 5.442 -6.520 -14.806 1.00 85.94 90 LEU A C 1
ATOM 769 O O . LEU A 1 90 ? 4.865 -6.418 -13.726 1.00 85.94 90 LEU A O 1
ATOM 773 N N . PHE A 1 91 ? 5.638 -5.470 -15.607 1.00 84.31 91 PHE A N 1
ATOM 774 C CA . PHE A 1 91 ? 5.180 -4.124 -15.268 1.00 84.31 91 PHE A CA 1
ATOM 775 C C . PHE A 1 91 ? 3.661 -4.055 -15.085 1.00 84.31 91 PHE A C 1
ATOM 777 O O . PHE A 1 91 ? 3.206 -3.504 -14.086 1.00 84.31 91 PHE A O 1
ATOM 784 N N . TYR A 1 92 ? 2.869 -4.650 -15.985 1.00 86.31 92 TYR A N 1
ATOM 785 C CA . TYR A 1 92 ? 1.409 -4.695 -15.835 1.00 86.31 92 TYR A CA 1
ATOM 786 C C . TYR A 1 92 ? 0.981 -5.438 -14.578 1.00 86.31 92 TYR A C 1
ATOM 788 O O . TYR A 1 92 ? 0.072 -4.990 -13.881 1.00 86.31 92 TYR A O 1
ATOM 796 N N . LEU A 1 93 ? 1.656 -6.538 -14.252 1.00 90.31 93 LEU A N 1
ATOM 797 C CA . LEU A 1 93 ? 1.368 -7.315 -13.053 1.00 90.31 93 LEU A CA 1
ATOM 798 C C . LEU A 1 93 ? 1.679 -6.497 -11.789 1.00 90.31 93 LEU A C 1
ATOM 800 O O . LEU A 1 93 ? 0.857 -6.425 -10.872 1.00 90.31 93 LEU A O 1
ATOM 804 N N . ILE A 1 94 ? 2.820 -5.807 -11.761 1.00 88.88 94 ILE A N 1
ATOM 805 C CA . ILE A 1 94 ? 3.195 -4.909 -10.661 1.00 88.88 94 ILE A CA 1
ATOM 806 C C . ILE A 1 94 ? 2.225 -3.718 -10.561 1.00 88.88 94 ILE A C 1
ATOM 808 O O . ILE A 1 94 ? 1.792 -3.357 -9.467 1.00 88.88 94 ILE A O 1
ATOM 812 N N . ALA A 1 95 ? 1.829 -3.119 -11.683 1.00 87.25 95 ALA A N 1
ATOM 813 C CA . ALA A 1 95 ? 0.875 -2.014 -11.706 1.00 87.25 95 ALA A CA 1
ATOM 814 C C . ALA A 1 95 ? -0.512 -2.451 -11.204 1.00 87.25 95 ALA A C 1
ATOM 816 O O . ALA A 1 95 ? -1.080 -1.805 -10.323 1.00 87.25 95 ALA A O 1
ATOM 817 N N . ALA A 1 96 ? -1.030 -3.583 -11.687 1.00 91.69 96 ALA A N 1
ATOM 818 C CA . ALA A 1 96 ? -2.314 -4.140 -11.262 1.00 91.69 96 ALA A CA 1
ATOM 819 C C . ALA A 1 96 ? -2.317 -4.492 -9.766 1.00 91.69 96 ALA A C 1
ATOM 821 O O . ALA A 1 96 ? -3.252 -4.145 -9.042 1.00 91.69 96 ALA A O 1
ATOM 822 N N . THR A 1 97 ? -1.248 -5.126 -9.275 1.00 91.81 97 THR A N 1
ATOM 823 C CA . THR A 1 97 ? -1.103 -5.446 -7.845 1.00 91.81 97 THR A CA 1
ATOM 824 C C . THR A 1 97 ? -0.978 -4.189 -6.983 1.00 91.81 97 THR A C 1
ATOM 826 O O . THR A 1 97 ? -1.550 -4.142 -5.892 1.00 91.81 97 THR A O 1
ATOM 829 N N . THR A 1 98 ? -0.308 -3.146 -7.479 1.00 89.69 98 THR A N 1
ATOM 830 C CA . THR A 1 98 ? -0.197 -1.846 -6.800 1.00 89.69 98 THR A CA 1
ATOM 831 C C . THR A 1 98 ? -1.558 -1.153 -6.708 1.00 89.69 98 THR A C 1
ATOM 833 O O . THR A 1 98 ? -1.953 -0.732 -5.620 1.00 89.69 98 THR A O 1
ATOM 836 N N . LEU A 1 99 ? -2.322 -1.100 -7.804 1.00 91.88 99 LEU A N 1
ATOM 837 C CA . LEU A 1 99 ? -3.684 -0.549 -7.824 1.00 91.88 99 LEU A CA 1
ATOM 838 C C . LEU A 1 99 ? -4.623 -1.311 -6.884 1.00 91.88 99 LEU A C 1
ATOM 840 O O . LEU A 1 99 ? -5.344 -0.696 -6.095 1.00 91.88 99 LEU A O 1
ATOM 844 N N . TYR A 1 100 ? -4.571 -2.645 -6.905 1.00 94.19 100 TYR A N 1
ATOM 845 C CA . TYR A 1 100 ? -5.332 -3.481 -5.977 1.00 94.19 100 TYR A CA 1
ATOM 846 C C . TYR A 1 100 ? -4.980 -3.182 -4.514 1.00 94.19 100 TYR A C 1
ATOM 848 O O . TYR A 1 100 ? -5.861 -3.085 -3.657 1.00 94.19 100 TYR A O 1
ATOM 856 N N . LEU A 1 101 ? -3.693 -3.009 -4.212 1.00 92.06 101 LEU A N 1
ATOM 857 C CA . LEU A 1 101 ? -3.228 -2.713 -2.862 1.00 92.06 101 LEU A CA 1
ATOM 858 C C . LEU A 1 101 ? -3.685 -1.325 -2.394 1.00 92.06 101 LEU A C 1
ATOM 860 O O . LEU A 1 101 ? -4.137 -1.198 -1.255 1.00 92.06 101 LEU A O 1
ATOM 864 N N . ILE A 1 102 ? -3.622 -0.314 -3.264 1.00 91.56 102 ILE A N 1
ATOM 865 C CA . ILE A 1 102 ? -4.159 1.028 -2.993 1.00 91.56 102 ILE A CA 1
ATOM 866 C C . ILE A 1 102 ? -5.660 0.936 -2.701 1.00 91.56 102 ILE A C 1
ATOM 868 O O . ILE A 1 102 ? -6.120 1.449 -1.678 1.00 91.56 102 ILE A O 1
ATOM 872 N N . TYR A 1 103 ? -6.410 0.217 -3.537 1.00 93.56 103 TYR A N 1
ATOM 873 C CA . TYR A 1 103 ? -7.835 -0.017 -3.326 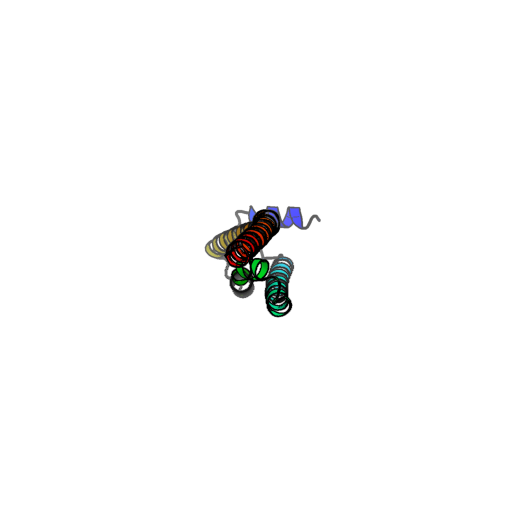1.00 93.56 103 TYR A CA 1
ATOM 874 C C . TYR A 1 103 ? -8.121 -0.705 -1.980 1.00 93.56 103 TYR A C 1
ATOM 876 O O . TYR A 1 103 ? -8.988 -0.244 -1.237 1.00 93.56 103 TYR A O 1
ATOM 884 N N . ASP A 1 104 ? -7.386 -1.763 -1.608 1.00 92.94 104 ASP A N 1
ATOM 885 C CA . ASP A 1 104 ? -7.592 -2.445 -0.320 1.00 92.94 104 ASP A CA 1
ATOM 886 C C . ASP A 1 104 ? -7.255 -1.541 0.877 1.00 92.94 104 ASP A C 1
ATOM 888 O O . ASP A 1 104 ? -7.953 -1.608 1.892 1.00 92.94 104 ASP A O 1
ATOM 892 N N . ILE A 1 105 ? -6.240 -0.672 0.776 1.00 91.75 105 ILE A N 1
ATOM 893 C CA . ILE A 1 105 ? -5.919 0.322 1.816 1.00 91.75 105 ILE A CA 1
ATOM 894 C C . ILE A 1 105 ? -7.063 1.328 1.962 1.00 91.75 105 ILE A C 1
ATOM 896 O O . ILE A 1 105 ? -7.559 1.521 3.076 1.00 91.75 105 ILE A O 1
ATOM 900 N N . ILE A 1 106 ? -7.513 1.929 0.856 1.00 92.38 106 ILE A N 1
ATOM 901 C CA . ILE A 1 106 ? -8.599 2.922 0.850 1.00 92.38 106 ILE A CA 1
ATOM 902 C C . ILE A 1 106 ? -9.889 2.297 1.383 1.00 92.38 106 ILE A C 1
ATOM 904 O O . ILE A 1 106 ? -10.519 2.843 2.287 1.00 92.38 106 ILE A O 1
ATOM 908 N N . ASN A 1 107 ? -10.260 1.116 0.891 1.00 92.50 107 ASN A N 1
ATOM 909 C CA . ASN A 1 107 ? -11.447 0.396 1.343 1.00 92.50 107 ASN A CA 1
ATOM 910 C C . ASN A 1 107 ? -11.349 0.019 2.833 1.00 92.50 107 ASN A C 1
ATOM 912 O O . ASN A 1 107 ? -12.325 0.107 3.584 1.00 92.50 107 ASN A O 1
ATOM 916 N N . SER A 1 108 ? -10.158 -0.363 3.301 1.00 90.56 108 SER A N 1
ATOM 917 C CA . SER A 1 108 ? -9.936 -0.665 4.717 1.00 90.56 108 SER A CA 1
ATOM 918 C C . SER A 1 108 ? -10.018 0.578 5.603 1.00 90.56 108 SER A C 1
ATOM 920 O O . SER A 1 108 ? -10.515 0.476 6.724 1.00 90.56 108 SER A O 1
ATOM 922 N N . TYR A 1 109 ? -9.605 1.744 5.105 1.00 90.69 109 TYR A N 1
ATOM 923 C CA . TYR A 1 109 ? -9.704 3.014 5.824 1.00 90.69 109 TYR A CA 1
ATOM 924 C C . TYR A 1 109 ? -11.127 3.585 5.832 1.00 90.69 109 TYR A C 1
ATOM 926 O O . TYR A 1 109 ? -11.643 3.926 6.891 1.00 90.69 109 TYR A O 1
ATOM 934 N N . LEU A 1 110 ? -11.791 3.637 4.676 1.00 91.25 110 LEU A N 1
ATOM 935 C CA . LEU A 1 110 ? -13.105 4.270 4.535 1.00 91.25 110 LEU A CA 1
ATOM 936 C C . LEU A 1 110 ? -14.262 3.384 5.001 1.00 91.25 110 LEU A C 1
ATOM 938 O O . LEU A 1 110 ? -15.256 3.902 5.499 1.00 91.25 110 LEU A O 1
ATOM 942 N N . ARG A 1 111 ? -14.164 2.056 4.843 1.00 89.75 111 ARG A N 1
ATOM 943 C CA . ARG A 1 111 ? -15.262 1.138 5.193 1.00 89.75 111 ARG A CA 1
ATOM 944 C C . ARG A 1 111 ? -14.963 0.323 6.444 1.00 89.75 111 ARG A C 1
ATOM 946 O O . ARG A 1 111 ? -15.727 0.364 7.406 1.00 89.75 111 ARG A O 1
ATOM 953 N N . LYS A 1 112 ? -13.844 -0.412 6.463 1.00 88.75 112 LYS A N 1
ATOM 954 C CA . LYS A 1 112 ? -13.572 -1.391 7.537 1.00 88.75 112 LYS A CA 1
ATOM 955 C C . LYS A 1 112 ? -13.221 -0.726 8.869 1.00 88.75 112 LYS A C 1
ATOM 957 O O . LYS A 1 112 ? -13.687 -1.181 9.910 1.00 88.75 112 LYS A O 1
ATOM 962 N N . TYR A 1 113 ? -12.424 0.339 8.851 1.00 88.12 113 TYR A N 1
ATOM 963 C CA . TYR A 1 113 ? -12.003 1.043 10.062 1.00 88.12 113 TYR A CA 1
ATOM 964 C C . TYR A 1 113 ? -13.167 1.700 10.832 1.00 88.12 113 TYR A C 1
ATOM 966 O O . TYR A 1 113 ? -13.311 1.383 12.016 1.00 88.12 113 TYR A O 1
ATOM 974 N N . PRO A 1 114 ? -14.050 2.529 10.230 1.00 87.31 114 PRO A N 1
ATOM 975 C CA . PRO A 1 114 ? -15.166 3.120 10.972 1.00 87.31 114 PRO A CA 1
ATOM 976 C C . PRO A 1 114 ? -16.167 2.068 11.456 1.00 87.31 114 PRO A C 1
ATOM 978 O O . PRO A 1 114 ? -16.643 2.165 12.588 1.00 87.31 114 PRO A O 1
ATOM 981 N N . ALA A 1 115 ? -16.443 1.035 10.653 1.00 87.00 115 ALA A N 1
ATOM 982 C CA . ALA A 1 115 ? -17.310 -0.070 11.061 1.00 87.00 115 ALA A CA 1
ATOM 983 C C . ALA A 1 115 ? -16.739 -0.818 12.279 1.00 87.00 115 ALA A C 1
ATOM 985 O O . ALA A 1 115 ? -17.438 -1.022 13.272 1.00 87.00 115 ALA A O 1
ATOM 986 N N . ALA A 1 116 ? -15.446 -1.157 12.251 1.00 85.12 116 ALA A N 1
ATOM 987 C CA . ALA A 1 116 ? -14.780 -1.823 13.367 1.00 85.12 116 ALA A CA 1
ATOM 988 C C . ALA A 1 116 ? -14.716 -0.938 14.624 1.00 85.12 116 ALA A C 1
ATOM 990 O O . ALA A 1 116 ? -14.866 -1.443 15.738 1.00 85.12 116 ALA A O 1
ATOM 991 N N . LYS A 1 117 ? -14.535 0.379 14.457 1.00 86.62 117 LYS A N 1
ATOM 992 C CA . LYS A 1 117 ? -14.524 1.343 15.564 1.00 86.62 117 LYS A CA 1
ATOM 993 C C . LYS A 1 117 ? -15.886 1.430 16.256 1.00 86.62 117 LYS A C 1
ATOM 995 O O . LYS A 1 117 ? -15.937 1.326 17.480 1.00 86.62 117 LYS A O 1
ATOM 1000 N N . LYS A 1 118 ? -16.982 1.546 15.494 1.00 86.31 118 LYS A N 1
ATOM 1001 C CA . LYS A 1 118 ? -18.355 1.553 16.036 1.00 86.31 118 LYS A CA 1
ATOM 1002 C C . LYS A 1 118 ? -18.661 0.272 16.814 1.00 86.31 118 LYS A C 1
ATOM 1004 O O . LYS A 1 118 ? -19.041 0.342 17.980 1.00 86.31 118 LYS A O 1
ATOM 1009 N N . LEU A 1 119 ? -18.369 -0.883 16.218 1.00 86.25 119 LEU A N 1
ATOM 1010 C CA . LEU A 1 119 ? -18.630 -2.187 16.827 1.00 86.25 119 LEU A CA 1
ATOM 1011 C C . LEU A 1 119 ? -17.837 -2.394 18.130 1.00 86.25 119 LEU A C 1
ATOM 1013 O O . LEU A 1 119 ? -18.358 -2.932 19.105 1.00 86.25 119 LEU A O 1
ATOM 1017 N N . HIS A 1 120 ? -16.593 -1.910 18.197 1.00 84.31 120 HIS A N 1
ATOM 1018 C CA . HIS A 1 120 ? -15.806 -1.954 19.431 1.00 84.31 120 HIS A CA 1
ATOM 1019 C C . HIS A 1 120 ? -16.386 -1.048 20.533 1.00 84.31 120 HIS A C 1
ATOM 1021 O O . HIS A 1 120 ? -16.402 -1.437 21.703 1.00 84.31 120 HIS A O 1
ATOM 1027 N N . HIS A 1 121 ? -16.891 0.141 20.187 1.00 82.62 121 HIS A N 1
ATOM 1028 C CA . HIS A 1 121 ? -17.568 1.016 21.151 1.00 82.62 121 HIS A CA 1
ATOM 1029 C C . HIS A 1 121 ? -18.871 0.397 21.677 1.00 82.62 121 HIS A C 1
ATOM 1031 O O . HIS A 1 121 ? -19.092 0.403 22.890 1.00 82.62 121 HIS A O 1
ATOM 1037 N N . GLU A 1 122 ? -19.682 -0.205 20.806 1.00 80.62 122 GLU A N 1
ATOM 1038 C CA . GLU A 1 122 ? -20.904 -0.926 21.191 1.00 80.62 122 GLU A CA 1
ATOM 1039 C C . GLU A 1 122 ? -20.599 -2.111 22.115 1.00 80.62 122 GLU A C 1
ATOM 1041 O O . GLU A 1 122 ? -21.221 -2.261 23.169 1.00 80.62 122 GLU A O 1
ATOM 1046 N N . GLN A 1 123 ? -19.581 -2.914 21.792 1.00 82.00 123 GLN A N 1
ATOM 1047 C CA . GLN A 1 123 ? -19.140 -4.016 22.652 1.00 82.00 123 GLN A CA 1
ATOM 1048 C C . GLN A 1 123 ? -18.662 -3.527 24.025 1.00 82.00 123 GLN A C 1
ATOM 1050 O O . GLN A 1 123 ? -18.983 -4.141 25.048 1.00 82.00 123 GLN A O 1
ATOM 1055 N N . MET A 1 124 ? -17.929 -2.411 24.081 1.00 80.00 124 MET A N 1
ATOM 1056 C CA . MET A 1 124 ? -17.522 -1.814 25.356 1.00 80.00 124 MET A CA 1
ATOM 1057 C C . MET A 1 124 ? -18.726 -1.320 26.172 1.00 80.00 124 MET A C 1
ATOM 1059 O O . MET A 1 124 ? -18.759 -1.538 27.387 1.00 80.00 124 MET A O 1
ATOM 1063 N N . ALA A 1 125 ? -19.732 -0.716 25.533 1.00 79.06 125 ALA A N 1
ATOM 1064 C CA . ALA A 1 125 ? -20.963 -0.282 26.194 1.00 79.06 125 ALA A CA 1
ATOM 1065 C C . ALA A 1 125 ? -21.771 -1.471 26.748 1.00 79.06 125 ALA A C 1
ATOM 1067 O O . ALA A 1 125 ? -22.147 -1.475 27.925 1.00 79.06 125 ALA A O 1
ATOM 1068 N N . LEU A 1 126 ? -21.951 -2.529 25.949 1.00 79.88 126 LEU A N 1
ATOM 1069 C CA . LEU A 1 126 ? -22.632 -3.761 26.363 1.00 79.88 126 LEU A CA 1
ATOM 1070 C C . LEU A 1 126 ? -21.919 -4.448 27.533 1.00 79.88 126 LEU A C 1
ATOM 1072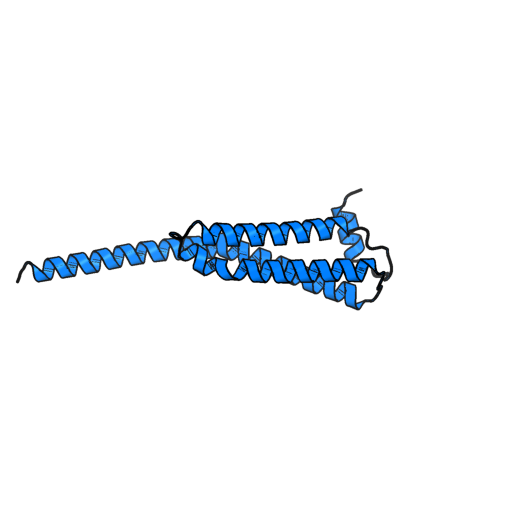 O O . LEU A 1 126 ? -22.565 -4.902 28.483 1.00 79.88 126 LEU A O 1
ATOM 1076 N N . ASN A 1 127 ? -20.587 -4.503 27.505 1.00 79.81 127 ASN A N 1
ATOM 1077 C CA . ASN A 1 127 ? -19.807 -5.085 28.594 1.00 79.81 127 ASN A CA 1
ATOM 1078 C C . ASN A 1 127 ? -19.934 -4.266 29.885 1.00 79.81 127 ASN A C 1
ATOM 1080 O O . ASN A 1 127 ? -20.147 -4.851 30.950 1.00 79.81 127 ASN A O 1
ATOM 1084 N N . ARG A 1 128 ? -19.899 -2.926 29.810 1.00 77.00 128 ARG A N 1
ATOM 1085 C CA . ARG A 1 128 ? -20.158 -2.058 30.975 1.00 77.00 128 ARG A CA 1
ATOM 1086 C C . ARG A 1 128 ? -21.553 -2.292 31.557 1.00 77.00 128 ARG A C 1
ATOM 1088 O O . ARG A 1 128 ? -21.684 -2.428 32.774 1.00 77.00 128 ARG A O 1
ATOM 1095 N N . TYR A 1 129 ? -22.570 -2.420 30.705 1.00 77.25 129 TYR A N 1
ATOM 1096 C CA . TYR A 1 129 ? -23.940 -2.717 31.130 1.00 77.25 129 TYR A CA 1
ATOM 1097 C C . TYR A 1 129 ? -24.063 -4.093 31.814 1.00 77.25 129 TYR A C 1
ATOM 1099 O O . TYR A 1 129 ? -24.662 -4.218 32.884 1.00 77.25 129 TYR A O 1
ATOM 1107 N N . LYS A 1 130 ? -23.435 -5.141 31.263 1.00 79.38 130 LYS A N 1
ATOM 1108 C CA . LYS A 1 130 ? -23.416 -6.477 31.893 1.00 79.38 130 LYS A CA 1
ATOM 1109 C C . LYS A 1 130 ? -22.732 -6.460 33.266 1.00 79.38 130 LYS A C 1
ATOM 1111 O O . LYS A 1 130 ? -23.212 -7.114 34.197 1.00 79.38 130 LYS A O 1
ATOM 1116 N N . ILE A 1 131 ? -21.637 -5.710 33.412 1.00 75.06 131 ILE A N 1
ATOM 1117 C CA . ILE A 1 131 ? -20.906 -5.570 34.683 1.00 75.06 131 ILE A CA 1
ATOM 1118 C C . ILE A 1 131 ? -21.756 -4.831 35.726 1.00 75.06 131 ILE A C 1
ATOM 1120 O O . ILE A 1 131 ? -21.836 -5.283 36.872 1.00 75.06 131 ILE A O 1
ATOM 1124 N N . SER A 1 132 ? -22.430 -3.738 35.350 1.00 74.38 132 SER A N 1
ATOM 1125 C CA . SER A 1 132 ? -23.288 -2.984 36.277 1.00 74.38 132 SER A CA 1
ATOM 1126 C C . SER A 1 132 ? -24.491 -3.812 36.746 1.00 74.38 132 SER A C 1
ATOM 1128 O O . SER A 1 132 ? -24.793 -3.834 37.942 1.00 74.38 132 SER A O 1
ATOM 1130 N N . ARG A 1 133 ? -25.111 -4.590 35.844 1.00 75.94 133 ARG A N 1
ATOM 1131 C CA . ARG A 1 133 ? -26.210 -5.511 36.176 1.00 75.94 133 ARG A CA 1
ATOM 1132 C C . ARG A 1 133 ? -25.764 -6.620 37.135 1.00 75.94 133 ARG A C 1
ATOM 1134 O O . ARG A 1 133 ? -26.465 -6.897 38.108 1.00 75.94 133 ARG A O 1
ATOM 1141 N N . LYS A 1 134 ? -24.579 -7.213 36.920 1.00 74.06 134 LYS A N 1
ATOM 1142 C CA . LYS A 1 134 ? -23.989 -8.196 37.852 1.00 74.06 134 LYS A CA 1
ATOM 1143 C C . LYS A 1 134 ? -23.719 -7.594 39.236 1.00 74.06 134 LYS A C 1
ATOM 1145 O O . LYS A 1 134 ? -24.015 -8.248 40.234 1.00 74.06 134 LYS A O 1
ATOM 1150 N N . LYS A 1 135 ? -23.205 -6.359 39.313 1.00 69.06 135 LYS A N 1
ATOM 1151 C CA . LYS A 1 135 ? -22.972 -5.664 40.594 1.00 69.06 135 LYS A CA 1
ATOM 1152 C C . LYS A 1 135 ? -24.274 -5.373 41.349 1.00 69.06 135 LYS A C 1
ATOM 1154 O O . LYS A 1 135 ? -24.325 -5.637 42.545 1.00 69.06 135 LYS A O 1
ATOM 1159 N N . LYS A 1 136 ? -25.332 -4.907 40.670 1.00 68.25 136 LYS A N 1
ATOM 1160 C CA . LYS A 1 136 ? -26.652 -4.697 41.300 1.00 68.25 136 LYS A CA 1
ATOM 1161 C C . LYS A 1 136 ? -27.234 -5.998 41.867 1.00 68.25 136 LYS A C 1
ATOM 1163 O O . LYS A 1 136 ? -27.694 -6.005 43.000 1.00 68.25 136 LYS A O 1
ATOM 1168 N N . LYS A 1 137 ? -27.132 -7.113 41.132 1.00 69.00 137 LYS A N 1
ATOM 1169 C CA . LYS A 1 137 ? -27.641 -8.423 41.582 1.00 69.00 137 LYS A CA 1
ATOM 1170 C C . LYS A 1 137 ? -26.901 -8.984 42.810 1.00 69.00 137 LYS A C 1
ATOM 1172 O O . LYS A 1 137 ? -27.488 -9.752 43.557 1.00 69.00 137 LYS A O 1
ATOM 1177 N N . LYS A 1 138 ? -25.633 -8.604 43.020 1.00 63.78 138 LYS A N 1
ATOM 1178 C CA . LYS A 1 138 ? -24.837 -8.981 44.204 1.00 63.78 138 LYS A CA 1
ATOM 1179 C C . LYS A 1 138 ? -25.095 -8.116 45.445 1.00 63.78 138 LYS A C 1
ATOM 1181 O O . LYS A 1 138 ? -24.765 -8.572 46.522 1.00 63.78 138 LYS A O 1
ATOM 1186 N N . LYS A 1 139 ? -25.617 -6.890 45.299 1.00 63.66 139 LYS A N 1
ATOM 1187 C CA . LYS A 1 139 ? -25.914 -5.977 46.424 1.00 63.66 139 LYS A CA 1
ATOM 1188 C C . LYS A 1 139 ? -27.327 -6.138 47.003 1.00 63.66 139 LYS A C 1
ATOM 1190 O O . LYS A 1 139 ? -27.590 -5.599 48.064 1.00 63.66 139 LYS A O 1
ATOM 1195 N N . GLY A 1 140 ? -28.232 -6.795 46.275 1.00 59.91 140 GLY A N 1
ATOM 1196 C CA . GLY A 1 140 ? -29.603 -7.084 46.720 1.00 59.91 140 GLY A CA 1
ATOM 1197 C C . GLY A 1 140 ? -29.797 -8.498 47.282 1.00 59.91 140 GLY A C 1
ATOM 1198 O O . GLY A 1 140 ? -30.931 -8.952 47.367 1.00 59.91 140 GLY A O 1
ATOM 1199 N N . ARG A 1 141 ? -28.703 -9.208 47.572 1.00 47.75 141 ARG A N 1
ATOM 1200 C CA . ARG A 1 141 ? -28.642 -10.432 48.379 1.00 47.75 141 ARG A CA 1
ATOM 1201 C C . ARG A 1 141 ? -27.797 -10.114 49.598 1.00 47.75 141 ARG A C 1
ATOM 1203 O O . ARG A 1 141 ? -28.081 -10.719 50.644 1.00 47.75 141 ARG A O 1
#

pLDDT: mean 82.14, std 10.43, range [47.75, 94.25]

Radius of gyration: 23.66 Å; chains: 1; bounding box: 50×28×79 Å

Secondary structure (DSSP, 8-state):
--HHHHHHHHHT---TT---TTHHHHHHHHHHHHHHHHHHHHHHHH-SS-HHHHHHHTTHHHHHHHHHHHHHHHHHHHHTT---HHHHHHHHHHHHHHHHHHHHHHHIIIIIHHHHHHHHHHHHHHHHHHHHHHHHHHH--

Sequence (141 aa):
MDILNTFVLYLFNPIPGRPFEYYYLVGIIVLLLLGLGIFIRVYNRKNKEDRIFRKLFKKYPSKLWTMAIALAIYLLARYNYIPFFSMRLLFYLIAATTLYLIYDIINSYLRKYPAAKKLHHEQMALNRYKISRKKKKKKGR